Protein AF-A0A818ECL6-F1 (afdb_monomer)

Sequence (129 aa):
TYKEVELYPGSRLNVIIGPNGSGKSSIVCAICLGLAGHPRVIGRAGNIGDYVKTGHEKGMIEIELFNAEKGSNWIINRTLHMHSASKWTLNGKQTTEAAIKELMKKLHIQVDNLCQFLPQEKVAEFTNM

Foldseek 3Di:
DDPDDDDDDDPDDDDDDDDPPPCPLLVLVLVCVLLLHQVVLQVPDHDQLVNPPPPDQKDKRWDWADDPPPDGTWIWIWIGGNPDDIWIDIPNHGDDSVVSNVVCVVVVNDCSDCVRRPHPVCPVVVVVD

Solvent-accessible surface area (backbone atoms only — not comparable to full-atom values): 8111 Å² total; per-residue (Å²): 129,80,93,75,86,86,84,84,81,64,82,88,83,71,84,90,82,77,64,90,87,68,47,69,69,54,52,57,48,44,53,35,51,50,65,61,33,57,45,74,63,49,62,80,48,87,54,73,26,73,73,28,55,87,98,47,66,52,40,78,33,78,47,78,42,88,45,90,57,102,58,75,58,49,38,34,36,34,39,39,24,48,89,53,81,64,48,39,28,49,71,88,38,81,54,51,66,67,59,50,43,53,49,28,59,75,69,71,53,48,58,81,38,60,92,77,36,72,37,82,73,44,56,76,58,62,77,74,111

Mean predicted aligned error: 4.06 Å

Radius of gyration: 14.96 Å; Cα contacts (8 Å, |Δi|>4): 166; chains: 1; bounding box: 39×35×34 Å

pLDDT: mean 91.84, std 7.59, range [58.12, 98.62]

Secondary structure (DSSP, 8-state):
--S-------SS-------TTSSHHHHHHHHHHHTT--HHHHTS-SSGGGGSPTT-SEEEEEEEE--SSSS--EEEEEEEESSS--EEEETTEEE-HHHHHHHHHHTT--TT-TTT---GGGHHHHTT-

Nearest PDB structures (foldseek):
  1xex-assembly1_A-2  TM=8.698E-01  e=5.139E-06  Pyrococcus furiosus
  5xns-assembly1_A  TM=8.731E-01  e=1.798E-04  Pyrococcus furiosus DSM 3638
  1w1w-assembly5_A  TM=8.994E-01  e=4.714E-04  Saccharomyces cerevisiae
  6qpw-assembly1_A  TM=7.820E-01  e=1.045E-04  Thermochaetoides thermophila DSM 1495
  5h66-assembly1_A  TM=7.609E-01  e=2.741E-04  Bacillus subtilis subsp. subtilis str. 168

Structure (mmCIF, N/CA/C/O backbone):
data_AF-A0A818ECL6-F1
#
_entry.id   AF-A0A818ECL6-F1
#
loop_
_atom_site.group_PDB
_atom_site.id
_atom_site.type_symbol
_atom_site.label_atom_id
_atom_site.label_alt_id
_atom_site.label_comp_id
_atom_site.label_asym_id
_atom_site.label_entity_id
_atom_site.label_seq_id
_atom_site.pdbx_PDB_ins_code
_atom_site.Cartn_x
_atom_site.Cartn_y
_atom_site.Cartn_z
_atom_site.occupancy
_atom_site.B_iso_or_equiv
_atom_site.auth_seq_id
_atom_site.auth_comp_id
_atom_site.auth_asym_id
_atom_site.auth_atom_id
_atom_site.pdbx_PDB_model_num
ATOM 1 N N . THR A 1 1 ? 2.049 -1.624 -20.702 1.00 63.94 1 THR A N 1
ATOM 2 C CA . THR A 1 1 ? 1.660 -1.721 -19.274 1.00 63.94 1 THR A CA 1
ATOM 3 C C . THR A 1 1 ? 0.434 -0.875 -19.018 1.00 63.94 1 THR A C 1
ATOM 5 O O . THR A 1 1 ? 0.350 0.221 -19.578 1.00 63.94 1 THR A O 1
ATOM 8 N N . TYR A 1 2 ? 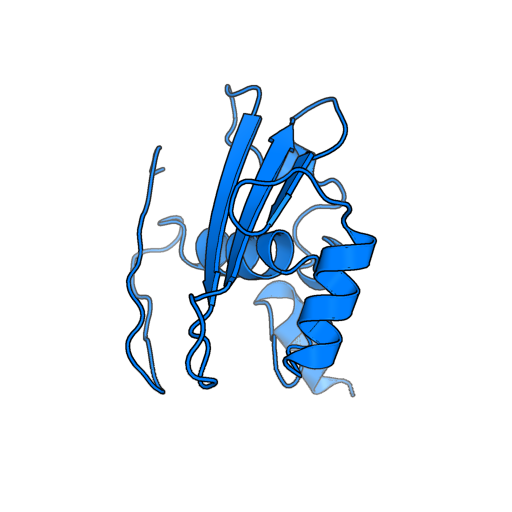-0.498 -1.369 -18.203 1.00 78.62 2 TYR A N 1
ATOM 9 C CA . TYR A 1 2 ? -1.779 -0.719 -17.909 1.00 78.62 2 TYR A CA 1
ATOM 10 C C . TYR A 1 2 ? -1.611 0.730 -17.423 1.00 78.62 2 TYR A C 1
ATOM 12 O O . TYR A 1 2 ? -0.584 1.089 -16.839 1.00 78.62 2 TYR A O 1
ATOM 20 N N . LYS A 1 3 ? -2.563 1.601 -17.773 1.00 86.38 3 LYS A N 1
ATOM 21 C CA . LYS A 1 3 ? -2.648 2.973 -17.235 1.00 86.38 3 LYS A CA 1
ATOM 22 C C . LYS A 1 3 ? -3.434 2.995 -15.925 1.00 86.38 3 LYS A C 1
ATOM 24 O O . LYS A 1 3 ? -3.086 3.757 -15.037 1.00 86.38 3 LYS A O 1
ATOM 29 N N . GLU A 1 4 ? -4.417 2.114 -15.828 1.00 90.88 4 GLU A N 1
ATOM 30 C CA . GLU A 1 4 ? -5.338 1.969 -14.715 1.00 90.88 4 GLU A CA 1
ATOM 31 C C . GLU A 1 4 ? -5.697 0.488 -14.589 1.00 90.88 4 GLU A C 1
ATOM 33 O O . GLU A 1 4 ? -5.756 -0.222 -15.599 1.00 90.88 4 GLU A O 1
ATOM 38 N N . VAL A 1 5 ? -5.842 0.024 -13.352 1.00 93.19 5 VAL A N 1
ATOM 39 C CA . VAL A 1 5 ? -6.244 -1.338 -13.001 1.00 93.19 5 VAL A CA 1
ATOM 40 C C . VAL A 1 5 ? -7.042 -1.246 -11.711 1.00 93.19 5 VAL A C 1
ATOM 42 O O . VAL A 1 5 ? -6.566 -0.654 -10.746 1.00 93.19 5 VAL A O 1
ATOM 45 N N . GLU A 1 6 ? -8.201 -1.887 -11.694 1.00 95.44 6 GLU A N 1
ATOM 46 C CA . GLU A 1 6 ? -9.040 -2.047 -10.513 1.00 95.44 6 GLU A CA 1
ATOM 47 C C . GLU A 1 6 ? -9.305 -3.538 -10.292 1.00 95.44 6 GLU A C 1
ATOM 49 O O . GLU A 1 6 ? -9.436 -4.309 -11.248 1.00 95.44 6 GLU A O 1
ATOM 54 N N . LEU A 1 7 ? -9.307 -3.964 -9.030 1.00 94.50 7 LEU A N 1
ATOM 55 C CA . LEU A 1 7 ? -9.452 -5.360 -8.634 1.00 94.50 7 LEU A CA 1
ATOM 56 C C . LEU A 1 7 ? -10.421 -5.436 -7.458 1.00 94.50 7 LEU A C 1
ATOM 58 O O . LEU A 1 7 ? -10.292 -4.664 -6.513 1.00 94.50 7 LEU A O 1
ATOM 62 N N . TYR A 1 8 ? -11.305 -6.433 -7.478 1.00 96.12 8 TYR A N 1
ATOM 63 C CA . TYR A 1 8 ? -12.237 -6.727 -6.389 1.00 96.12 8 TYR A CA 1
ATOM 64 C C . TYR A 1 8 ? -11.972 -8.140 -5.855 1.00 96.12 8 TYR A C 1
ATOM 66 O O . TYR A 1 8 ? -12.578 -9.104 -6.331 1.00 96.12 8 TYR A O 1
ATOM 74 N N . PRO A 1 9 ? -11.014 -8.305 -4.925 1.00 94.75 9 PRO A N 1
ATOM 75 C CA . PRO A 1 9 ? -10.719 -9.603 -4.339 1.00 94.75 9 PRO A CA 1
ATOM 76 C C . PRO A 1 9 ? -11.922 -10.153 -3.565 1.00 94.75 9 PRO A C 1
ATOM 78 O O . PRO A 1 9 ? -12.592 -9.434 -2.825 1.00 94.75 9 PRO A O 1
ATOM 81 N N . GLY A 1 10 ? -12.165 -11.454 -3.696 1.00 93.75 10 GLY A N 1
ATOM 82 C CA . GLY A 1 10 ? -13.107 -12.175 -2.848 1.00 93.75 10 GLY A CA 1
ATOM 83 C C . GLY A 1 10 ? -12.516 -12.490 -1.472 1.00 93.75 10 GLY A C 1
ATOM 84 O O . GLY A 1 10 ? -11.329 -12.291 -1.207 1.00 93.75 10 GLY A O 1
ATOM 85 N N . SER A 1 11 ? -13.340 -13.046 -0.584 1.00 90.75 11 SER A N 1
ATOM 86 C CA . SER A 1 11 ? -12.845 -13.555 0.700 1.00 90.75 11 SER A CA 1
ATOM 87 C C . SER A 1 11 ? -11.897 -14.749 0.509 1.00 90.75 11 SER A C 1
ATOM 89 O O . SER A 1 11 ? -12.1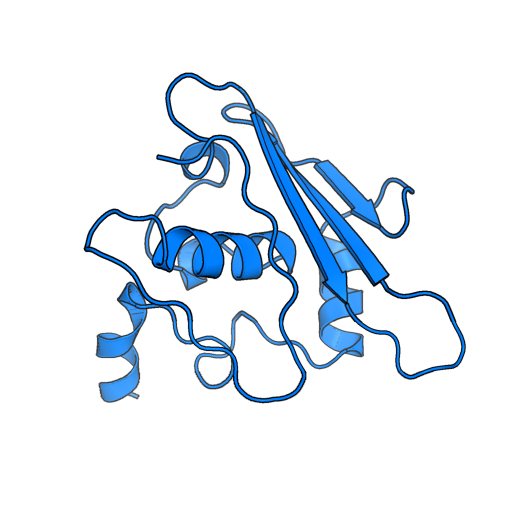12 -15.597 -0.359 1.00 90.75 11 SER A O 1
ATOM 91 N N . ARG A 1 12 ? -10.888 -14.857 1.385 1.00 92.31 12 ARG A N 1
ATOM 92 C CA . ARG A 1 12 ? -9.893 -15.945 1.424 1.00 92.31 12 ARG A CA 1
ATOM 93 C C . ARG A 1 12 ? -8.907 -15.905 0.248 1.00 92.31 12 ARG A C 1
ATOM 95 O O . ARG A 1 12 ? -8.035 -15.043 0.220 1.00 92.31 12 ARG A O 1
ATOM 102 N N . LEU A 1 13 ? -8.987 -16.867 -0.672 1.00 95.38 13 LEU A N 1
ATOM 103 C CA . LEU A 1 13 ? -7.966 -17.096 -1.688 1.00 95.38 13 LEU A CA 1
ATOM 104 C C . LEU A 1 13 ? -8.289 -16.332 -2.969 1.00 95.38 13 LEU A C 1
ATOM 106 O O . LEU A 1 13 ? -9.318 -16.560 -3.598 1.00 95.38 13 LEU A O 1
ATOM 110 N N . ASN A 1 14 ? -7.347 -15.494 -3.384 1.00 95.38 14 ASN A N 1
ATOM 111 C CA . ASN A 1 14 ? -7.363 -14.807 -4.665 1.00 95.38 14 ASN A CA 1
ATOM 112 C C . ASN A 1 14 ? -6.085 -15.166 -5.419 1.00 95.38 14 ASN A C 1
ATOM 114 O O . ASN A 1 14 ? -5.009 -15.215 -4.824 1.00 95.38 14 ASN A O 1
ATOM 118 N N . VAL A 1 15 ? -6.196 -15.413 -6.723 1.00 95.44 15 VAL A N 1
ATOM 119 C CA . VAL A 1 15 ? -5.059 -15.814 -7.559 1.00 95.44 15 VAL A CA 1
ATOM 120 C C . VAL A 1 15 ? -4.928 -14.840 -8.724 1.00 95.44 15 VAL A C 1
ATOM 122 O O . VAL A 1 15 ? -5.847 -14.694 -9.525 1.00 95.44 15 VAL A O 1
ATOM 125 N N . ILE A 1 16 ? -3.774 -14.176 -8.827 1.00 92.69 16 ILE A N 1
ATOM 126 C CA . ILE A 1 16 ? -3.455 -13.246 -9.916 1.00 92.69 16 ILE A CA 1
ATOM 127 C C . ILE A 1 16 ? -2.532 -13.956 -10.909 1.00 92.69 16 ILE A C 1
ATOM 129 O O . ILE A 1 16 ? -1.385 -14.269 -10.588 1.00 92.69 16 ILE A O 1
ATOM 133 N N . ILE A 1 17 ? -3.016 -14.177 -12.131 1.00 93.56 17 ILE A N 1
ATOM 134 C CA . ILE A 1 17 ? -2.289 -14.881 -13.197 1.00 93.56 17 ILE A CA 1
ATOM 135 C C . ILE A 1 17 ? -2.019 -13.976 -14.399 1.00 93.56 17 ILE A C 1
ATOM 137 O O . ILE A 1 17 ? -2.731 -13.010 -14.658 1.00 93.56 17 ILE A O 1
ATOM 141 N N . GLY A 1 18 ? -0.966 -14.290 -15.151 1.00 91.75 18 GLY A N 1
ATOM 142 C CA . GLY A 1 18 ? -0.647 -13.599 -16.396 1.00 91.75 18 GLY A CA 1
ATOM 143 C C . GLY A 1 18 ? 0.812 -13.766 -16.830 1.00 91.75 18 GLY A C 1
ATOM 144 O O . GLY A 1 18 ? 1.644 -14.200 -16.026 1.00 91.75 18 GLY A O 1
ATOM 145 N N . PRO A 1 19 ? 1.152 -13.390 -18.076 1.00 93.75 19 PRO A N 1
ATOM 146 C CA . PRO A 1 19 ? 2.507 -13.512 -18.621 1.00 93.75 19 PRO A CA 1
ATOM 147 C C . PRO A 1 19 ? 3.574 -12.739 -17.831 1.00 93.75 19 PRO A C 1
ATOM 149 O O . PRO A 1 19 ? 3.277 -11.850 -17.026 1.00 93.75 19 PRO A O 1
ATOM 152 N N . ASN A 1 20 ? 4.850 -13.050 -18.057 1.00 90.06 20 ASN A N 1
ATOM 153 C CA . ASN A 1 20 ? 5.947 -12.261 -17.490 1.00 90.06 20 ASN A CA 1
ATOM 154 C C . ASN A 1 20 ? 5.899 -10.818 -18.008 1.00 90.06 20 ASN A C 1
ATOM 156 O O . ASN A 1 20 ? 5.554 -10.568 -19.158 1.00 90.06 20 ASN A O 1
ATOM 160 N N . GLY A 1 21 ? 6.173 -9.855 -17.125 1.00 87.50 21 GLY A N 1
ATOM 161 C CA . GLY A 1 21 ? 6.052 -8.430 -17.448 1.00 87.50 21 GLY A CA 1
ATOM 162 C C . GLY A 1 21 ? 4.616 -7.884 -17.498 1.00 87.50 21 GLY A C 1
ATOM 163 O O . GLY A 1 21 ? 4.445 -6.685 -17.704 1.00 87.50 21 GLY A O 1
ATOM 164 N N . SER A 1 22 ? 3.580 -8.698 -17.246 1.00 89.88 22 SER A N 1
ATOM 165 C CA . SER A 1 22 ? 2.181 -8.230 -17.279 1.00 89.88 22 SER A CA 1
ATOM 166 C C . SER A 1 22 ? 1.786 -7.303 -16.120 1.00 89.88 22 SER A C 1
ATOM 168 O O . SER A 1 22 ? 0.740 -6.667 -16.186 1.00 89.88 22 SER A O 1
ATOM 170 N N . GLY A 1 23 ? 2.609 -7.202 -15.069 1.00 89.56 23 GLY A N 1
ATOM 171 C CA . GLY A 1 23 ? 2.359 -6.326 -13.917 1.00 89.56 23 GLY A CA 1
ATOM 172 C C . GLY A 1 23 ? 1.838 -7.018 -12.653 1.00 89.56 23 GLY A C 1
ATOM 173 O O . GLY A 1 23 ? 1.481 -6.323 -11.709 1.00 89.56 23 GLY A O 1
ATOM 174 N N . LYS A 1 24 ? 1.850 -8.358 -12.579 1.00 92.12 24 LYS A N 1
ATOM 175 C CA . LYS A 1 24 ? 1.458 -9.120 -11.369 1.00 92.12 24 LYS A CA 1
ATOM 176 C C . LYS A 1 24 ? 2.161 -8.616 -10.102 1.00 92.12 24 LYS A C 1
ATOM 178 O O . LYS A 1 24 ? 1.513 -8.215 -9.143 1.00 92.12 24 LYS A O 1
ATOM 183 N N . 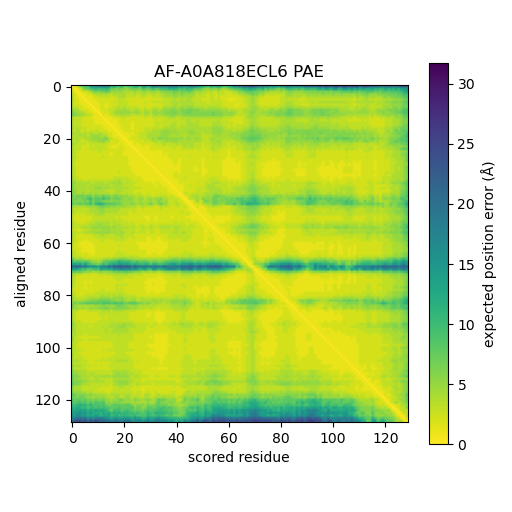SER A 1 25 ? 3.493 -8.545 -10.131 1.00 90.38 25 SER A N 1
ATOM 184 C CA . SER A 1 25 ? 4.288 -8.056 -8.997 1.00 90.38 25 SER A CA 1
ATOM 185 C C . SER A 1 25 ? 4.061 -6.564 -8.735 1.00 90.38 25 SER A C 1
ATOM 187 O O . SER A 1 25 ? 4.244 -6.116 -7.610 1.00 90.38 25 SER A O 1
ATOM 189 N N . SER A 1 26 ? 3.617 -5.786 -9.733 1.00 92.25 26 SER A N 1
ATOM 190 C CA . SER A 1 26 ? 3.249 -4.379 -9.529 1.00 92.25 26 SER A CA 1
ATOM 191 C C . SER A 1 26 ? 2.006 -4.233 -8.649 1.00 92.25 26 SER A C 1
ATOM 193 O O . SER A 1 26 ? 1.962 -3.303 -7.853 1.00 92.25 26 SER A O 1
ATOM 195 N N . ILE A 1 27 ? 1.045 -5.163 -8.726 1.00 93.50 27 ILE A N 1
ATOM 196 C CA . ILE A 1 27 ? -0.120 -5.195 -7.823 1.00 93.50 27 ILE A CA 1
ATOM 197 C C . ILE A 1 27 ? 0.340 -5.450 -6.384 1.00 93.50 27 ILE A C 1
ATOM 199 O O . ILE A 1 27 ? -0.038 -4.723 -5.473 1.00 93.50 27 ILE A O 1
ATOM 203 N N . VAL A 1 28 ? 1.232 -6.424 -6.186 1.00 92.25 28 VAL A N 1
ATOM 204 C CA . VAL A 1 28 ? 1.817 -6.737 -4.869 1.00 92.25 28 VAL A CA 1
ATOM 205 C C . VAL A 1 28 ? 2.582 -5.534 -4.295 1.00 92.25 28 VAL A C 1
ATOM 207 O O . VAL A 1 28 ? 2.425 -5.201 -3.121 1.00 92.25 28 VAL A O 1
ATOM 210 N N . CYS A 1 29 ? 3.356 -4.829 -5.129 1.00 93.69 29 CYS A N 1
ATOM 211 C CA . CYS A 1 29 ? 4.022 -3.583 -4.739 1.00 93.69 29 CYS A CA 1
ATOM 212 C C . CYS A 1 29 ? 3.008 -2.501 -4.339 1.00 93.69 29 CYS A C 1
ATOM 214 O O . CYS A 1 29 ? 3.205 -1.824 -3.333 1.00 93.69 29 CYS A O 1
ATOM 216 N N . ALA A 1 30 ? 1.927 -2.343 -5.110 1.00 95.50 30 ALA A N 1
ATOM 217 C CA . ALA A 1 30 ? 0.892 -1.352 -4.838 1.00 95.50 30 ALA A CA 1
ATOM 218 C C . ALA A 1 30 ? 0.191 -1.624 -3.501 1.00 95.50 30 ALA A C 1
ATOM 220 O O . ALA A 1 30 ? 0.017 -0.694 -2.723 1.00 95.50 30 ALA A O 1
ATOM 221 N N . ILE A 1 31 ? -0.115 -2.889 -3.187 1.00 96.25 31 ILE A N 1
ATOM 222 C CA . ILE A 1 31 ? -0.676 -3.288 -1.887 1.00 96.25 31 ILE A CA 1
ATOM 223 C C . ILE A 1 31 ? 0.269 -2.884 -0.751 1.00 96.25 31 ILE A C 1
ATOM 225 O O . ILE A 1 31 ? -0.141 -2.188 0.173 1.00 96.25 31 ILE A O 1
ATOM 229 N N . CYS A 1 32 ? 1.552 -3.248 -0.837 1.00 96.38 32 CYS A N 1
ATOM 230 C CA . CYS A 1 32 ? 2.534 -2.898 0.192 1.00 96.38 32 CYS A CA 1
ATOM 231 C C . CYS A 1 32 ? 2.639 -1.379 0.389 1.00 96.38 32 CYS A C 1
ATOM 233 O O . CYS A 1 32 ? 2.519 -0.886 1.509 1.00 96.38 32 CYS A O 1
ATOM 235 N N . LEU A 1 33 ? 2.805 -0.618 -0.698 1.00 97.00 33 LEU A N 1
ATOM 236 C CA . LEU A 1 33 ? 2.937 0.838 -0.632 1.00 97.00 33 LEU A CA 1
ATOM 237 C C . LEU A 1 33 ? 1.645 1.517 -0.161 1.00 97.00 33 LEU A C 1
ATOM 239 O O . LEU A 1 33 ? 1.719 2.470 0.614 1.00 97.00 33 LEU A O 1
ATOM 243 N N . GLY A 1 34 ? 0.478 1.062 -0.613 1.00 97.75 34 GLY A N 1
ATOM 244 C CA . GLY A 1 34 ? -0.818 1.611 -0.211 1.00 97.75 34 GLY A CA 1
ATOM 245 C C . GLY A 1 34 ? -1.127 1.371 1.267 1.00 97.75 34 GLY A C 1
ATOM 246 O O . GLY A 1 34 ? -1.731 2.222 1.906 1.00 97.75 34 GLY A O 1
ATOM 247 N N . LEU A 1 35 ? -0.618 0.283 1.846 1.00 97.75 35 LEU A N 1
ATOM 248 C CA . LEU A 1 35 ? -0.751 -0.051 3.270 1.00 97.75 35 LEU A CA 1
ATOM 249 C C . LEU A 1 35 ? 0.431 0.461 4.117 1.00 97.75 35 LEU A C 1
ATOM 251 O O . LEU A 1 35 ? 0.763 -0.099 5.156 1.00 97.75 35 LEU A O 1
ATOM 255 N N . ALA A 1 36 ? 1.082 1.538 3.665 1.00 96.81 36 ALA A N 1
ATOM 256 C CA . ALA A 1 36 ? 2.201 2.210 4.339 1.00 96.81 36 ALA A CA 1
ATOM 257 C C . ALA A 1 36 ? 3.452 1.340 4.589 1.00 96.81 36 ALA A C 1
ATOM 259 O O . ALA A 1 36 ? 4.282 1.661 5.446 1.00 96.81 36 ALA A O 1
ATOM 260 N N . GLY A 1 37 ? 3.634 0.282 3.797 1.00 95.25 37 GLY A N 1
ATOM 261 C CA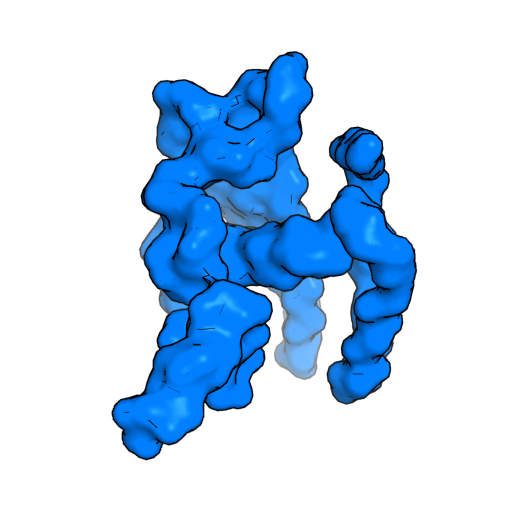 . GLY A 1 37 ? 4.858 -0.506 3.752 1.00 95.25 37 GLY A CA 1
ATOM 262 C C . GLY A 1 37 ? 6.032 0.274 3.162 1.00 95.25 37 GLY A C 1
ATOM 263 O O . GLY A 1 37 ? 5.881 1.128 2.280 1.00 95.25 37 GLY A O 1
ATOM 264 N N . HIS A 1 38 ? 7.229 -0.017 3.669 1.00 92.00 38 HIS A N 1
ATOM 265 C CA . HIS A 1 38 ? 8.456 0.637 3.226 1.00 92.00 38 HIS A CA 1
ATOM 266 C C . HIS A 1 38 ? 8.978 -0.007 1.924 1.00 92.00 38 HIS A C 1
ATOM 268 O O . HIS A 1 38 ? 9.015 -1.234 1.846 1.00 92.00 38 HIS A O 1
ATOM 274 N N . PRO A 1 39 ? 9.489 0.756 0.933 1.00 91.81 39 PRO A N 1
ATOM 275 C CA . PRO A 1 39 ? 10.031 0.195 -0.315 1.00 91.81 39 PRO A CA 1
ATOM 276 C C . PRO A 1 39 ? 11.095 -0.903 -0.129 1.00 91.81 39 PRO A C 1
ATOM 278 O O . PRO A 1 39 ? 11.173 -1.846 -0.913 1.00 91.81 39 PRO A O 1
ATOM 281 N N . ARG A 1 40 ? 11.875 -0.825 0.958 1.00 89.12 40 ARG A N 1
ATOM 282 C CA . ARG A 1 40 ? 12.854 -1.861 1.357 1.00 89.12 40 ARG A CA 1
ATOM 283 C C . ARG A 1 40 ? 12.239 -3.242 1.591 1.00 89.12 40 ARG A C 1
ATOM 285 O O . ARG A 1 40 ? 12.922 -4.229 1.351 1.00 89.12 40 ARG A O 1
ATOM 292 N N . VAL A 1 41 ? 10.988 -3.308 2.046 1.00 88.50 41 VAL A N 1
ATOM 293 C CA . VAL A 1 41 ? 10.273 -4.578 2.220 1.00 88.50 41 VAL A CA 1
ATOM 294 C C . VAL A 1 41 ? 10.086 -5.247 0.862 1.00 88.50 41 VAL A C 1
ATOM 296 O O . VAL A 1 41 ? 10.373 -6.425 0.714 1.00 88.50 41 VAL A O 1
ATOM 299 N N . ILE A 1 42 ? 9.679 -4.475 -0.149 1.00 91.06 42 ILE A N 1
ATOM 300 C CA . ILE A 1 42 ? 9.454 -4.957 -1.517 1.00 91.06 42 ILE A CA 1
ATOM 301 C C . ILE A 1 42 ? 10.765 -5.438 -2.157 1.00 91.06 42 ILE A C 1
ATOM 303 O O . ILE A 1 42 ? 10.756 -6.410 -2.904 1.00 91.06 42 ILE A O 1
ATOM 307 N N . GLY A 1 43 ? 11.879 -4.746 -1.888 1.00 85.38 43 GLY A N 1
ATOM 308 C CA . GLY A 1 43 ? 13.211 -5.107 -2.392 1.00 85.38 43 GLY A CA 1
ATOM 309 C C . GLY A 1 43 ? 13.485 -4.708 -3.847 1.00 85.38 43 GLY A C 1
ATOM 310 O O . GLY A 1 43 ? 14.535 -5.047 -4.377 1.00 85.38 43 GLY A O 1
ATOM 311 N N . ARG A 1 44 ? 12.567 -3.975 -4.494 1.00 83.38 44 ARG A N 1
ATOM 312 C CA . ARG A 1 44 ? 12.635 -3.675 -5.936 1.00 83.38 44 ARG A CA 1
ATOM 313 C C . ARG A 1 44 ? 13.198 -2.297 -6.282 1.00 83.38 44 ARG A C 1
ATOM 315 O O . ARG A 1 44 ? 13.927 -2.160 -7.257 1.00 83.38 44 ARG A O 1
ATOM 322 N N . ALA A 1 45 ? 12.826 -1.273 -5.521 1.00 87.44 45 ALA A N 1
ATOM 323 C CA . ALA A 1 45 ? 13.301 0.096 -5.708 1.00 87.44 45 ALA A CA 1
ATOM 324 C C . ALA A 1 45 ? 13.430 0.809 -4.360 1.00 87.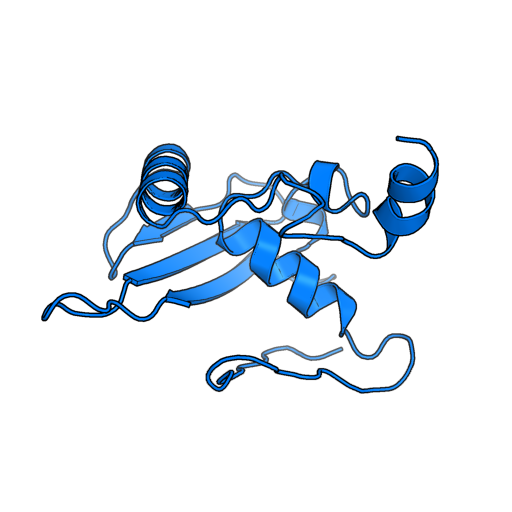44 45 ALA A C 1
ATOM 326 O O . ALA A 1 45 ? 12.697 0.498 -3.414 1.00 87.44 45 ALA A O 1
ATOM 327 N N . GLY A 1 46 ? 14.377 1.746 -4.278 1.00 85.31 46 GLY A N 1
ATOM 328 C CA . GLY A 1 46 ? 14.714 2.453 -3.042 1.00 85.31 46 GLY A CA 1
ATOM 329 C C . GLY A 1 46 ? 13.785 3.625 -2.740 1.00 85.31 46 GLY A C 1
ATOM 330 O O . GLY A 1 46 ? 13.467 3.854 -1.572 1.00 85.31 46 GLY A O 1
ATOM 331 N N . ASN A 1 47 ? 13.314 4.330 -3.773 1.00 90.81 47 ASN A N 1
ATOM 332 C CA . ASN A 1 47 ? 12.489 5.521 -3.617 1.00 90.81 47 ASN A CA 1
ATOM 333 C C . ASN A 1 47 ? 11.046 5.263 -4.049 1.00 90.81 47 ASN A C 1
ATOM 335 O O . ASN A 1 47 ? 10.760 4.461 -4.933 1.00 90.81 47 ASN A O 1
ATOM 339 N N . ILE A 1 48 ? 10.112 5.995 -3.442 1.00 92.88 48 ILE A N 1
ATOM 340 C CA . ILE A 1 48 ? 8.684 5.904 -3.775 1.00 92.88 48 ILE A CA 1
ATOM 341 C C . ILE A 1 48 ? 8.409 6.382 -5.210 1.00 92.88 48 ILE A C 1
ATOM 343 O O . ILE A 1 48 ? 7.574 5.797 -5.899 1.00 92.88 48 ILE A O 1
ATOM 347 N N . GLY A 1 49 ? 9.120 7.419 -5.668 1.00 93.81 49 GLY A N 1
ATOM 348 C CA . GLY A 1 49 ? 8.973 7.970 -7.018 1.00 93.81 49 GLY A CA 1
ATOM 349 C C . GLY A 1 49 ? 9.271 6.957 -8.127 1.00 93.81 49 GLY A C 1
ATOM 350 O O . GLY A 1 49 ? 8.649 7.021 -9.183 1.00 93.81 49 GLY A O 1
ATOM 351 N N . ASP A 1 50 ? 10.122 5.962 -7.857 1.00 93.31 50 ASP A N 1
ATOM 352 C CA . ASP A 1 50 ? 10.499 4.909 -8.812 1.00 93.31 50 ASP A CA 1
ATOM 353 C C . ASP A 1 50 ? 9.333 3.954 -9.141 1.00 93.31 50 ASP A C 1
ATOM 355 O O . ASP A 1 50 ? 9.380 3.217 -10.125 1.00 93.31 50 ASP A O 1
ATOM 359 N N . TYR A 1 51 ? 8.269 3.964 -8.329 1.00 94.12 51 TYR A N 1
ATOM 360 C CA . TYR A 1 51 ? 7.045 3.196 -8.574 1.00 94.12 51 TYR A CA 1
ATOM 361 C C . TYR A 1 51 ? 6.023 3.962 -9.427 1.00 94.12 51 TYR A C 1
ATOM 363 O O . TYR A 1 51 ? 4.998 3.394 -9.815 1.00 94.12 51 TYR A O 1
ATOM 371 N N . VAL A 1 52 ? 6.282 5.235 -9.747 1.00 94.88 52 VAL A N 1
ATOM 372 C CA . VAL A 1 52 ? 5.480 5.988 -10.715 1.00 94.88 52 VAL A CA 1
ATOM 373 C C . VAL A 1 52 ? 5.809 5.489 -12.120 1.00 94.88 52 VAL A C 1
ATOM 375 O O . VAL A 1 52 ? 6.965 5.303 -12.494 1.00 94.88 52 VAL A O 1
ATOM 378 N N . LYS A 1 53 ? 4.769 5.259 -12.925 1.00 92.94 53 LYS A N 1
ATOM 379 C CA . LYS A 1 53 ? 4.922 4.809 -14.309 1.00 92.94 53 LYS A CA 1
ATOM 380 C C . LYS A 1 53 ? 5.796 5.789 -15.097 1.00 92.94 53 LYS A C 1
ATOM 382 O O . LYS A 1 53 ? 5.520 6.984 -15.114 1.00 92.94 53 LYS A O 1
ATOM 387 N N . THR A 1 54 ? 6.791 5.274 -15.820 1.00 91.62 54 THR A N 1
ATOM 388 C CA . THR A 1 54 ? 7.682 6.083 -16.666 1.00 91.62 54 THR A CA 1
ATOM 389 C C . THR A 1 54 ? 6.897 7.021 -17.589 1.00 91.62 54 THR A C 1
ATOM 391 O O . THR A 1 54 ? 5.875 6.636 -18.169 1.00 91.62 54 THR A O 1
ATOM 394 N N . GLY A 1 55 ? 7.368 8.264 -17.705 1.00 93.25 55 GLY A N 1
ATOM 395 C CA . GLY A 1 55 ? 6.711 9.315 -18.485 1.00 93.25 55 GLY A CA 1
ATOM 396 C C . GLY A 1 55 ? 5.488 9.945 -17.810 1.00 93.25 55 GLY A C 1
ATOM 397 O O . GLY A 1 55 ? 4.754 10.665 -18.476 1.00 93.25 55 GLY A O 1
ATOM 398 N N . HIS A 1 56 ? 5.239 9.664 -16.525 1.00 94.38 56 HIS A N 1
ATOM 399 C CA . HIS A 1 56 ? 4.169 10.282 -15.737 1.00 94.38 56 HIS A CA 1
ATOM 400 C C . HIS A 1 56 ? 4.752 10.923 -14.473 1.00 94.38 56 HIS A C 1
ATOM 402 O O . HIS A 1 56 ? 5.690 10.402 -13.880 1.00 94.38 56 HIS A O 1
ATOM 408 N N . GLU A 1 57 ? 4.168 12.037 -14.033 1.00 95.38 57 GLU A N 1
ATOM 409 C CA . GLU A 1 57 ? 4.640 12.771 -12.847 1.00 95.38 57 GLU A CA 1
ATOM 410 C C . GLU A 1 57 ? 4.106 12.202 -11.525 1.00 95.38 57 GLU A C 1
ATOM 412 O O . GLU A 1 57 ? 4.670 12.446 -10.453 1.00 95.38 57 GLU A O 1
ATOM 417 N N . LYS A 1 58 ? 2.987 11.471 -11.584 1.00 96.50 58 LYS A N 1
ATOM 418 C CA . LYS A 1 58 ? 2.302 10.910 -10.417 1.00 96.50 58 LYS A CA 1
ATOM 419 C C . LYS A 1 58 ? 1.553 9.620 -10.739 1.00 96.50 58 LYS A C 1
ATOM 421 O O . LYS A 1 58 ? 1.203 9.363 -11.889 1.00 96.50 58 LYS A O 1
ATOM 426 N N . GLY A 1 59 ? 1.267 8.849 -9.697 1.00 96.69 59 GLY A N 1
ATOM 427 C CA . GLY A 1 59 ? 0.389 7.680 -9.718 1.00 96.69 59 GLY A CA 1
ATOM 428 C C . GLY A 1 59 ? -0.446 7.616 -8.442 1.00 96.69 59 GLY A C 1
ATOM 429 O O . GLY A 1 59 ? -0.108 8.262 -7.451 1.00 96.69 59 GLY A O 1
ATOM 430 N N . MET A 1 60 ? -1.538 6.860 -8.457 1.00 97.44 60 MET A N 1
ATOM 431 C CA . MET A 1 60 ? -2.430 6.720 -7.307 1.00 97.44 60 MET A CA 1
ATOM 432 C C . MET A 1 60 ? -2.629 5.248 -6.973 1.00 97.44 60 MET A C 1
ATOM 434 O O . MET A 1 60 ? -2.710 4.411 -7.870 1.00 97.44 60 MET A O 1
ATOM 438 N N . ILE A 1 61 ? -2.686 4.959 -5.678 1.00 98.31 61 ILE A N 1
ATOM 439 C CA . ILE A 1 61 ? -3.072 3.667 -5.129 1.00 98.31 61 ILE A CA 1
ATOM 440 C C . ILE A 1 61 ? -4.257 3.924 -4.207 1.00 98.31 61 ILE A C 1
ATOM 442 O O . ILE A 1 61 ? -4.125 4.701 -3.260 1.00 98.31 61 ILE A O 1
ATOM 446 N N . GLU A 1 62 ? -5.371 3.256 -4.473 1.00 98.56 62 GLU A N 1
ATOM 447 C CA . GLU A 1 62 ? -6.525 3.205 -3.583 1.00 98.56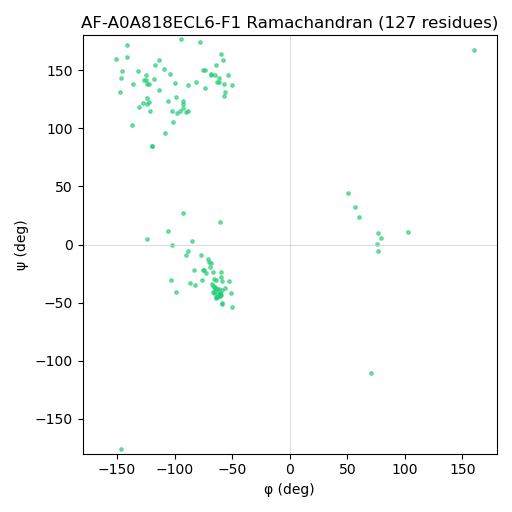 62 GLU A CA 1
ATOM 448 C C . GLU A 1 62 ? -6.688 1.770 -3.080 1.00 98.56 62 GLU A C 1
ATOM 450 O O . GLU A 1 62 ? -6.583 0.819 -3.857 1.00 98.56 62 GLU A O 1
ATOM 455 N N . ILE A 1 63 ? -6.882 1.607 -1.774 1.00 98.44 63 ILE A N 1
ATOM 456 C CA . ILE A 1 63 ? -7.180 0.318 -1.155 1.00 98.44 63 ILE A CA 1
ATOM 457 C C . ILE A 1 63 ? -8.379 0.502 -0.241 1.00 98.44 63 ILE A C 1
ATOM 459 O O . ILE A 1 63 ? -8.319 1.238 0.746 1.00 98.44 63 ILE A O 1
ATOM 463 N N . GLU A 1 64 ? -9.449 -0.209 -0.564 1.00 97.81 64 GLU A N 1
ATOM 464 C CA . GLU A 1 64 ? -10.614 -0.346 0.290 1.00 97.81 64 GLU A CA 1
ATOM 465 C C . GLU A 1 64 ? -10.466 -1.595 1.166 1.00 97.81 64 GLU A C 1
ATOM 467 O O . GLU A 1 64 ? -10.324 -2.716 0.674 1.00 97.81 64 GLU A O 1
ATOM 472 N N . LEU A 1 65 ? -10.490 -1.405 2.484 1.00 96.31 65 LEU A N 1
ATOM 473 C CA . LEU A 1 65 ? -10.471 -2.488 3.459 1.00 96.31 65 LEU A CA 1
ATOM 474 C C . LEU A 1 65 ? -11.857 -2.648 4.069 1.00 96.31 65 LEU A C 1
ATOM 476 O O . LEU A 1 65 ? -12.403 -1.710 4.659 1.00 96.31 65 LEU A O 1
ATOM 480 N N . PHE A 1 66 ? -12.390 -3.864 3.960 1.00 94.25 66 PHE A N 1
ATOM 481 C CA . PHE A 1 66 ? -13.664 -4.223 4.561 1.00 94.25 66 PHE A CA 1
ATOM 482 C C . PHE A 1 66 ? -13.646 -3.979 6.073 1.00 94.25 66 PHE A C 1
ATOM 484 O O . PHE A 1 66 ? -12.756 -4.455 6.782 1.00 94.25 66 PHE A O 1
ATOM 491 N N . ASN A 1 67 ? -14.645 -3.251 6.567 1.00 92.62 67 ASN A N 1
ATOM 492 C CA . ASN A 1 67 ? -14.842 -3.032 7.989 1.00 92.62 67 ASN A CA 1
ATOM 493 C C . ASN A 1 67 ? -15.896 -4.010 8.520 1.00 92.62 67 ASN A C 1
ATOM 495 O O . ASN A 1 67 ? -17.066 -3.936 8.155 1.00 92.62 67 ASN A O 1
ATOM 499 N N . ALA A 1 68 ? -15.470 -4.943 9.373 1.00 82.94 68 ALA A N 1
ATOM 500 C CA . ALA A 1 68 ? -16.363 -5.938 9.964 1.00 82.94 68 ALA A CA 1
ATOM 501 C C . ALA A 1 68 ? -17.266 -5.357 11.067 1.00 82.94 68 ALA A C 1
ATOM 503 O O . ALA A 1 68 ? -18.314 -5.924 11.380 1.00 82.94 68 ALA A O 1
ATOM 504 N N . GLU A 1 69 ? -16.873 -4.232 11.666 1.00 81.12 69 GLU A N 1
ATOM 505 C CA . GLU A 1 69 ? -17.745 -3.463 12.551 1.00 81.12 69 GLU A CA 1
ATOM 506 C C . GLU A 1 69 ? -18.770 -2.714 11.683 1.00 81.12 69 GLU A C 1
ATOM 508 O O . GLU A 1 69 ? -18.460 -2.369 10.549 1.00 81.12 69 GLU A O 1
ATOM 513 N N . LYS A 1 70 ? -19.990 -2.444 12.181 1.00 68.88 70 LYS A N 1
ATOM 514 C CA . LYS A 1 70 ? -21.131 -1.858 11.424 1.00 68.88 70 LYS A CA 1
ATOM 515 C C . LYS A 1 70 ? -20.902 -0.443 10.823 1.00 68.88 70 LYS A C 1
ATOM 517 O O . LYS A 1 70 ? -21.867 0.274 10.565 1.00 68.88 70 LYS A O 1
ATOM 522 N N . GLY A 1 71 ? -19.661 0.001 10.654 1.00 81.94 71 GLY A N 1
ATOM 523 C CA . GLY A 1 71 ? -19.281 1.239 9.988 1.00 81.94 71 GLY A CA 1
ATOM 524 C C . GLY A 1 71 ? -18.939 1.047 8.511 1.00 81.94 71 GLY A C 1
ATOM 525 O O . GLY A 1 71 ? -18.920 -0.058 7.979 1.00 81.94 71 GLY A O 1
ATOM 526 N N . SER A 1 72 ? -18.646 2.162 7.848 1.00 92.62 72 SER A N 1
ATOM 527 C CA . SER A 1 72 ? -18.108 2.163 6.487 1.00 92.62 72 SER A CA 1
ATOM 528 C C . SER A 1 72 ? -16.726 1.505 6.428 1.00 92.62 72 SER A C 1
ATOM 530 O O . SER A 1 72 ? -15.974 1.524 7.410 1.00 92.62 72 SER A O 1
ATOM 532 N N . ASN A 1 73 ? -16.389 0.975 5.252 1.00 96.25 73 ASN A N 1
ATOM 533 C CA . ASN A 1 73 ? -15.054 0.484 4.924 1.00 96.25 73 ASN A CA 1
ATOM 534 C C . ASN A 1 73 ? -13.991 1.582 5.079 1.00 96.25 73 ASN A C 1
ATOM 536 O O . ASN A 1 73 ? -14.289 2.781 5.054 1.00 96.25 73 ASN A O 1
ATOM 540 N N . TRP A 1 74 ? -12.738 1.163 5.237 1.00 97.00 74 TRP A N 1
ATOM 541 C CA . TRP A 1 74 ? -11.598 2.074 5.260 1.00 97.00 74 TRP A CA 1
ATOM 542 C C . TRP A 1 74 ? -11.070 2.253 3.841 1.00 97.00 74 TRP A C 1
ATOM 544 O O . TRP A 1 74 ? -10.540 1.311 3.263 1.00 97.00 74 TRP A O 1
ATOM 554 N N . ILE A 1 75 ? -11.189 3.457 3.292 1.00 98.19 75 ILE A N 1
ATOM 555 C CA . ILE A 1 75 ? -10.688 3.806 1.961 1.00 98.19 75 ILE A CA 1
ATOM 556 C C . ILE A 1 75 ? -9.376 4.563 2.139 1.00 98.19 75 ILE A C 1
ATOM 558 O O . ILE A 1 75 ? -9.366 5.728 2.551 1.00 98.19 75 ILE A O 1
ATOM 562 N N . ILE A 1 76 ? -8.268 3.885 1.857 1.00 98.62 76 ILE A N 1
ATOM 563 C CA . ILE A 1 76 ? -6.915 4.426 1.956 1.00 98.62 76 ILE A CA 1
ATOM 564 C C . ILE A 1 76 ? -6.464 4.843 0.568 1.00 98.62 76 ILE A C 1
ATOM 566 O O . ILE A 1 76 ? -6.465 4.043 -0.360 1.00 98.62 76 ILE A O 1
ATOM 570 N N . ASN A 1 77 ? -6.017 6.085 0.446 1.00 98.56 77 ASN A N 1
ATOM 571 C CA . ASN A 1 77 ? -5.539 6.644 -0.805 1.00 98.56 77 ASN A CA 1
ATOM 572 C C . ASN A 1 77 ? -4.121 7.170 -0.628 1.00 98.56 77 ASN A C 1
ATOM 574 O O . ASN A 1 77 ? -3.855 8.011 0.236 1.00 98.56 77 ASN A O 1
ATOM 578 N N . ARG A 1 78 ? -3.211 6.704 -1.483 1.00 98.38 78 ARG A N 1
ATOM 579 C CA . ARG A 1 78 ? -1.831 7.177 -1.559 1.00 98.38 78 ARG A CA 1
ATOM 580 C C . ARG A 1 78 ? -1.550 7.706 -2.957 1.00 98.38 78 ARG A C 1
ATOM 582 O O . ARG A 1 78 ? -1.510 6.951 -3.924 1.00 98.38 78 ARG A O 1
ATOM 589 N N . THR A 1 79 ? -1.298 9.006 -3.070 1.00 98.19 79 THR A N 1
ATOM 590 C CA . THR A 1 79 ? -0.797 9.608 -4.313 1.00 98.19 79 THR A CA 1
ATOM 591 C C . THR A 1 79 ? 0.723 9.648 -4.272 1.00 98.19 79 THR A C 1
ATOM 593 O O . THR A 1 79 ? 1.307 10.310 -3.414 1.00 98.19 79 THR A O 1
ATOM 596 N N . LEU A 1 80 ? 1.367 8.941 -5.194 1.00 97.12 80 LEU A N 1
ATOM 597 C CA . LEU A 1 80 ? 2.812 8.940 -5.385 1.00 97.12 80 LEU A CA 1
ATOM 598 C C . LEU A 1 80 ? 3.188 10.057 -6.353 1.00 97.12 80 LEU A C 1
ATOM 600 O O . LEU A 1 80 ? 2.544 10.214 -7.388 1.00 97.12 80 LEU A O 1
ATOM 604 N N . HIS A 1 81 ? 4.249 10.788 -6.045 1.00 96.44 81 HIS A N 1
ATOM 605 C CA . HIS A 1 81 ? 4.826 11.786 -6.935 1.00 96.44 81 HIS A CA 1
ATOM 606 C C . HIS A 1 81 ? 6.261 11.383 -7.276 1.00 96.44 81 HIS A C 1
ATOM 608 O O . HIS A 1 81 ? 6.978 10.867 -6.421 1.00 96.44 81 HIS A O 1
ATOM 614 N N . MET A 1 82 ? 6.682 11.623 -8.518 1.00 94.44 82 MET A N 1
ATOM 615 C CA . MET A 1 82 ? 8.017 11.238 -8.989 1.00 94.44 82 MET A CA 1
ATOM 616 C C . MET A 1 82 ? 9.134 12.021 -8.278 1.00 94.44 82 MET A C 1
ATOM 618 O O . MET A 1 82 ? 10.188 11.466 -7.982 1.00 94.44 82 MET A O 1
ATOM 622 N N . HIS A 1 83 ? 8.888 13.299 -7.969 1.00 92.19 83 HIS A N 1
ATOM 623 C CA . HIS A 1 83 ? 9.898 14.231 -7.447 1.00 92.19 83 HIS A CA 1
ATOM 624 C C . HIS A 1 83 ? 9.528 14.878 -6.106 1.00 92.19 83 HIS A C 1
ATOM 626 O O . HIS A 1 83 ? 10.236 15.762 -5.631 1.00 92.19 83 HIS A O 1
ATOM 632 N N . SER A 1 84 ? 8.409 14.490 -5.495 1.00 91.88 84 SER A N 1
ATOM 633 C CA . SER A 1 84 ? 7.943 15.087 -4.242 1.00 91.88 84 SER A CA 1
ATOM 634 C C . SER A 1 84 ? 7.335 14.046 -3.308 1.00 91.88 84 SER A C 1
ATOM 636 O O . SER A 1 84 ? 7.171 12.877 -3.660 1.00 91.88 84 SER A O 1
ATOM 638 N N . ALA A 1 85 ? 7.046 14.462 -2.075 1.00 92.69 85 ALA A N 1
ATOM 639 C CA . ALA A 1 85 ? 6.475 13.582 -1.067 1.00 92.69 85 ALA A CA 1
ATOM 640 C C . ALA A 1 85 ? 5.101 13.039 -1.496 1.00 92.69 85 ALA A C 1
ATOM 642 O O . ALA A 1 85 ? 4.284 13.750 -2.088 1.00 92.69 85 ALA A O 1
ATOM 643 N N . SER A 1 86 ? 4.828 11.779 -1.151 1.00 94.88 86 SER A N 1
ATOM 644 C CA . SER A 1 86 ? 3.513 11.181 -1.376 1.00 94.88 86 SER A CA 1
ATOM 645 C C . SER A 1 86 ? 2.450 11.814 -0.479 1.00 94.88 86 SER A C 1
ATOM 647 O O . SER A 1 86 ? 2.727 12.140 0.676 1.00 94.88 86 SER A O 1
ATOM 649 N N . LYS A 1 87 ? 1.221 11.920 -0.983 1.00 98.00 87 LYS A N 1
ATOM 650 C CA . LYS A 1 87 ? 0.065 12.431 -0.234 1.00 98.00 87 LYS A CA 1
ATOM 651 C C . LYS A 1 87 ? -0.847 11.293 0.194 1.00 98.00 87 LYS A C 1
ATOM 653 O O . LYS A 1 87 ? -1.000 10.323 -0.548 1.00 98.00 87 LYS A O 1
ATOM 658 N N . TRP A 1 88 ? -1.471 11.452 1.355 1.00 98.56 88 TRP A N 1
ATOM 659 C CA . TRP A 1 88 ? -2.334 10.447 1.961 1.00 98.56 88 TRP A CA 1
ATOM 660 C C . TRP A 1 88 ? -3.724 11.004 2.239 1.00 98.56 88 TRP A C 1
ATOM 662 O O . TRP A 1 88 ? -3.864 12.114 2.763 1.00 98.56 88 TRP A O 1
ATOM 672 N N . THR A 1 89 ? -4.748 10.208 1.951 1.00 98.62 89 THR A N 1
ATOM 673 C CA . THR A 1 89 ? -6.099 10.434 2.461 1.00 98.62 89 THR A CA 1
ATOM 674 C C . THR A 1 89 ? -6.680 9.140 3.032 1.00 98.62 89 THR A C 1
ATOM 676 O O . THR A 1 89 ? -6.332 8.039 2.605 1.00 98.62 89 THR A O 1
ATOM 679 N N . LEU A 1 90 ? -7.536 9.282 4.042 1.00 98.31 90 LEU A N 1
ATOM 680 C CA . LEU A 1 90 ? -8.308 8.203 4.651 1.00 98.31 90 LEU A CA 1
ATOM 681 C C . LEU A 1 90 ? -9.776 8.628 4.656 1.00 98.31 90 LEU A C 1
ATOM 683 O O . LEU A 1 90 ? -10.108 9.684 5.200 1.00 98.31 90 LEU A O 1
ATOM 687 N N . ASN A 1 91 ? -10.643 7.835 4.027 1.00 96.94 91 ASN A N 1
ATOM 688 C CA . ASN A 1 91 ? -12.071 8.135 3.860 1.00 96.94 91 ASN A CA 1
ATOM 689 C C . ASN A 1 91 ? -12.304 9.554 3.300 1.00 96.94 91 ASN A C 1
ATOM 691 O O . ASN A 1 91 ? -13.111 10.328 3.817 1.00 96.94 91 ASN A O 1
ATOM 695 N N . GLY A 1 92 ? -11.516 9.928 2.285 1.00 96.50 92 GLY A N 1
ATOM 696 C CA . GLY A 1 92 ? -11.583 11.231 1.611 1.00 96.50 92 GLY A CA 1
ATOM 697 C C . GLY A 1 92 ? -10.954 12.410 2.366 1.00 96.50 92 GLY A C 1
ATOM 698 O O . GLY A 1 92 ? -10.846 13.497 1.802 1.00 96.50 92 GLY A O 1
ATOM 699 N N . LYS A 1 93 ? -10.494 12.231 3.611 1.00 97.88 93 LYS A N 1
ATOM 700 C CA . LYS A 1 93 ? -9.866 13.298 4.411 1.00 97.88 93 LYS A CA 1
ATOM 701 C C . LYS A 1 93 ? -8.345 13.197 4.371 1.00 97.88 93 LYS A C 1
ATOM 703 O O . LYS A 1 93 ? -7.805 12.098 4.462 1.00 97.88 93 LYS A O 1
ATOM 708 N N . GLN A 1 94 ? -7.647 14.332 4.262 1.00 98.31 94 GLN A N 1
ATOM 709 C CA . GLN A 1 94 ? -6.181 14.355 4.350 1.00 98.31 94 GLN A CA 1
ATOM 710 C C . GLN A 1 94 ? -5.698 13.760 5.671 1.00 98.31 94 GLN A C 1
ATOM 712 O O . GLN A 1 94 ? -6.271 14.015 6.729 1.00 98.31 94 GLN A O 1
ATOM 717 N N . THR A 1 95 ? -4.637 12.964 5.588 1.00 98.44 95 THR A N 1
ATOM 718 C CA . THR A 1 95 ? -4.043 12.284 6.738 1.00 98.44 95 THR A CA 1
ATOM 719 C C . THR A 1 95 ? -2.528 12.151 6.567 1.00 98.44 95 THR A C 1
ATOM 721 O O . THR A 1 95 ? -1.950 12.658 5.604 1.00 98.44 95 THR A O 1
ATOM 724 N N . THR A 1 96 ? -1.867 11.483 7.509 1.00 98.19 96 THR A N 1
ATOM 725 C CA . THR A 1 96 ? -0.423 11.228 7.495 1.00 98.19 96 THR A CA 1
ATOM 726 C C . THR A 1 96 ? -0.125 9.740 7.338 1.00 98.19 96 THR A C 1
ATOM 728 O O . THR A 1 96 ? -0.944 8.887 7.677 1.00 98.19 96 THR A O 1
ATOM 731 N N . GLU A 1 97 ? 1.087 9.412 6.884 1.00 97.50 97 GLU A N 1
ATOM 732 C CA . GLU A 1 97 ? 1.562 8.022 6.847 1.00 97.50 97 GLU A CA 1
ATOM 733 C C . GLU A 1 97 ? 1.506 7.362 8.235 1.00 97.50 97 GLU A C 1
ATOM 735 O O . GLU A 1 97 ? 1.143 6.194 8.351 1.00 97.50 97 GLU A O 1
ATOM 740 N N . ALA A 1 98 ? 1.817 8.115 9.296 1.00 98.00 98 ALA A N 1
ATOM 741 C CA . ALA A 1 98 ? 1.769 7.621 10.670 1.00 98.00 98 ALA A CA 1
ATOM 742 C C . ALA A 1 98 ? 0.356 7.163 11.068 1.00 98.00 98 ALA A C 1
ATOM 744 O O . ALA A 1 98 ? 0.202 6.090 11.641 1.00 98.00 98 ALA A O 1
ATOM 745 N N . ALA A 1 99 ? -0.681 7.920 10.700 1.00 98.06 99 ALA A N 1
ATOM 746 C CA . ALA A 1 99 ? -2.064 7.529 10.964 1.00 98.06 99 ALA A CA 1
ATOM 747 C C . ALA A 1 99 ? -2.473 6.258 10.198 1.00 98.06 99 ALA A C 1
ATOM 749 O O . ALA A 1 99 ? -3.191 5.421 10.742 1.00 98.06 99 ALA A O 1
ATOM 750 N N . ILE A 1 100 ? -1.989 6.077 8.961 1.00 98.31 100 ILE A N 1
ATOM 751 C CA . ILE A 1 100 ? -2.212 4.834 8.206 1.00 98.31 100 ILE A CA 1
ATOM 752 C C . ILE A 1 100 ? -1.506 3.655 8.885 1.00 98.31 100 ILE A C 1
ATOM 754 O O . ILE A 1 100 ? -2.113 2.599 9.029 1.00 98.31 100 ILE A O 1
ATOM 758 N N . LYS A 1 101 ? -0.270 3.829 9.372 1.00 97.81 101 LYS A N 1
ATOM 759 C CA . LYS A 1 101 ? 0.449 2.785 10.125 1.00 97.81 101 LYS A CA 1
ATOM 760 C C . LYS A 1 101 ? -0.278 2.380 11.406 1.00 97.81 101 LYS A C 1
ATOM 762 O O . LYS A 1 101 ? -0.394 1.188 11.679 1.00 97.81 101 LYS A O 1
ATOM 767 N N . GLU A 1 102 ? -0.820 3.340 12.154 1.00 97.88 102 GLU A N 1
ATOM 768 C CA . GLU A 1 102 ? -1.642 3.038 13.333 1.00 97.88 102 GLU A CA 1
ATOM 769 C C . GLU A 1 102 ? -2.923 2.277 12.961 1.00 97.88 102 GLU A C 1
ATOM 771 O O . GLU A 1 102 ? -3.298 1.330 13.653 1.00 97.88 102 GLU A O 1
ATOM 776 N N . LEU A 1 103 ? -3.562 2.614 11.834 1.00 96.88 103 LEU A N 1
ATOM 777 C CA . LEU A 1 103 ? -4.694 1.839 11.323 1.00 96.88 103 LEU A CA 1
ATOM 778 C C . LEU A 1 103 ? -4.280 0.405 10.959 1.00 96.88 103 LEU A C 1
ATOM 780 O O . LEU A 1 103 ? -4.968 -0.532 11.351 1.00 96.88 103 LEU A O 1
ATOM 784 N N . MET A 1 104 ? -3.154 0.209 10.265 1.00 97.62 104 MET A N 1
ATOM 785 C CA . MET A 1 104 ? -2.657 -1.133 9.924 1.00 97.62 104 MET A CA 1
ATOM 786 C C . MET A 1 104 ? -2.396 -1.968 11.175 1.00 97.62 104 MET A C 1
ATOM 788 O O . MET A 1 104 ? -2.825 -3.118 11.255 1.00 97.62 104 MET A O 1
ATOM 792 N N . LYS A 1 105 ? -1.784 -1.357 12.195 1.00 96.50 105 LYS A N 1
ATOM 793 C CA . LYS A 1 105 ? -1.567 -1.980 13.502 1.00 96.50 105 LYS A CA 1
ATOM 794 C C . LYS 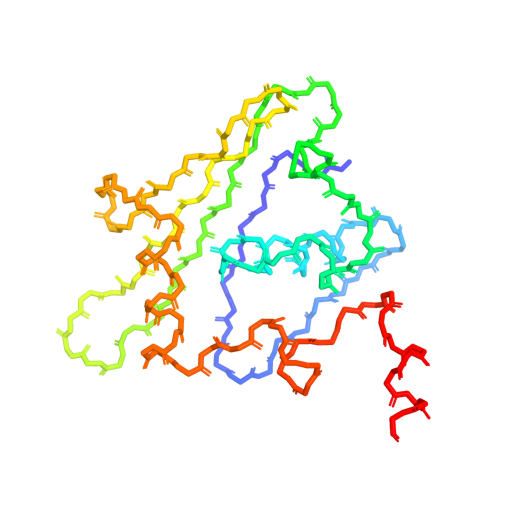A 1 105 ? -2.886 -2.370 14.174 1.00 96.50 105 LYS A C 1
ATOM 796 O O . LYS A 1 105 ? -2.992 -3.490 14.666 1.00 96.50 105 LYS A O 1
ATOM 801 N N . LYS A 1 106 ? -3.895 -1.488 14.155 1.00 95.50 106 LYS A N 1
ATOM 802 C CA . LYS A 1 106 ? -5.244 -1.769 14.682 1.00 95.50 106 LYS A CA 1
ATOM 803 C C . LYS A 1 106 ? -5.921 -2.930 13.946 1.00 95.50 106 LYS A C 1
ATOM 805 O O . LYS A 1 106 ? -6.609 -3.725 14.573 1.00 95.50 106 LYS A O 1
ATOM 810 N N . LEU A 1 107 ? -5.735 -3.020 12.631 1.00 95.25 107 LEU A N 1
ATOM 811 C CA . LEU A 1 107 ? -6.321 -4.066 11.788 1.00 95.25 107 LEU A CA 1
ATOM 812 C C . LEU A 1 107 ? -5.483 -5.355 11.745 1.00 95.25 107 LEU A C 1
ATOM 814 O O . LEU A 1 107 ? -5.849 -6.284 11.032 1.00 95.25 107 LEU A O 1
ATOM 818 N N . HIS A 1 108 ? -4.376 -5.422 12.492 1.00 95.31 108 HIS A N 1
ATOM 819 C 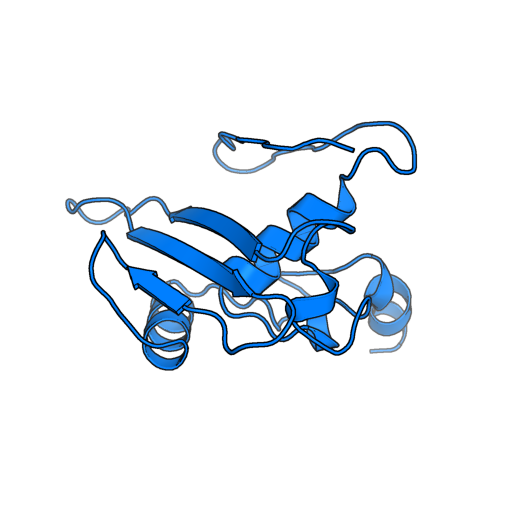CA . HIS A 1 108 ? -3.429 -6.542 12.484 1.00 95.31 108 HIS A CA 1
ATOM 820 C C . HIS A 1 108 ? -2.842 -6.867 11.099 1.00 95.31 108 HIS A C 1
ATOM 822 O O . HIS A 1 108 ? -2.505 -8.015 10.814 1.00 95.31 108 HIS A O 1
ATOM 828 N N . ILE A 1 109 ? -2.679 -5.847 10.255 1.00 96.19 109 ILE A N 1
ATOM 829 C CA . ILE A 1 109 ? -2.065 -5.958 8.930 1.00 96.19 109 ILE A CA 1
ATOM 830 C C . ILE A 1 109 ? -0.582 -5.599 9.049 1.00 96.19 109 ILE A C 1
ATOM 832 O O . ILE A 1 109 ? -0.237 -4.457 9.350 1.00 96.19 109 ILE A O 1
ATOM 836 N N . GLN A 1 110 ? 0.301 -6.568 8.805 1.00 94.69 110 GLN A N 1
ATOM 837 C CA . GLN A 1 110 ? 1.751 -6.417 8.958 1.00 94.69 110 GLN A CA 1
ATOM 838 C C . GLN A 1 110 ? 2.460 -6.648 7.625 1.00 94.69 110 GLN A C 1
ATOM 840 O O . GLN A 1 110 ? 2.927 -7.745 7.326 1.00 94.69 110 GLN A O 1
ATOM 845 N N . VAL A 1 111 ? 2.547 -5.605 6.801 1.00 93.62 111 VAL A N 1
ATOM 846 C CA . VAL A 1 111 ? 3.210 -5.705 5.490 1.00 93.62 111 VAL A CA 1
ATOM 847 C C . VAL A 1 111 ? 4.728 -5.870 5.581 1.00 93.62 111 VAL A C 1
ATOM 849 O O . VAL A 1 111 ? 5.343 -6.232 4.592 1.00 93.62 111 VAL A O 1
ATOM 852 N N . ASP A 1 112 ? 5.338 -5.611 6.734 1.00 89.88 112 ASP A N 1
ATOM 853 C CA . ASP A 1 112 ? 6.757 -5.828 7.031 1.00 89.88 112 ASP A CA 1
ATOM 854 C C . ASP A 1 112 ? 7.063 -7.226 7.599 1.00 89.88 112 ASP A C 1
ATOM 856 O O . ASP A 1 112 ? 8.229 -7.609 7.700 1.00 89.88 112 ASP A O 1
ATOM 860 N N . ASN A 1 113 ? 6.035 -8.010 7.930 1.00 91.06 113 ASN A N 1
ATOM 861 C CA . ASN A 1 113 ? 6.171 -9.390 8.379 1.00 91.06 113 ASN A CA 1
ATOM 862 C C . ASN A 1 113 ? 6.169 -10.340 7.172 1.00 91.06 113 ASN A C 1
ATOM 864 O O . ASN A 1 113 ? 5.141 -10.497 6.511 1.00 91.06 113 ASN A O 1
ATOM 868 N N . LEU A 1 114 ? 7.285 -11.035 6.924 1.00 87.44 114 LEU A N 1
ATOM 869 C CA . LEU A 1 114 ? 7.426 -11.954 5.784 1.00 87.44 114 LEU A CA 1
ATOM 870 C C . LEU A 1 114 ? 6.408 -13.103 5.775 1.00 87.44 114 LEU A C 1
ATOM 872 O O . LEU A 1 114 ? 6.090 -13.625 4.711 1.00 87.44 114 LEU A O 1
ATOM 876 N N . CYS A 1 115 ? 5.857 -13.474 6.932 1.00 88.38 115 CYS A N 1
ATOM 877 C CA . CYS A 1 115 ? 4.817 -14.497 7.020 1.00 88.38 115 CYS A CA 1
ATOM 878 C C . CYS A 1 115 ? 3.439 -13.995 6.552 1.00 88.38 115 CYS A C 1
ATOM 880 O O . CYS A 1 115 ? 2.585 -14.809 6.211 1.00 88.38 115 CYS A O 1
ATOM 882 N N . GLN A 1 116 ? 3.204 -12.677 6.546 1.00 92.06 116 GLN A N 1
ATOM 883 C CA . GLN A 1 116 ? 1.966 -12.064 6.039 1.00 92.06 116 GLN A CA 1
ATOM 884 C C . GLN A 1 116 ? 2.144 -11.441 4.651 1.00 92.06 116 GLN A C 1
ATOM 886 O O . GLN A 1 116 ? 1.203 -11.410 3.858 1.00 92.06 116 GLN A O 1
ATOM 891 N N . PHE A 1 117 ? 3.346 -10.955 4.345 1.00 93.00 117 PHE A N 1
ATOM 892 C CA . PHE A 1 117 ? 3.688 -10.350 3.070 1.00 93.00 117 PHE A CA 1
ATOM 893 C C . PHE A 1 117 ? 5.062 -10.838 2.612 1.00 93.00 117 PHE A C 1
ATOM 895 O O . PHE A 1 117 ? 6.096 -10.370 3.083 1.00 93.00 117 PHE A O 1
ATOM 902 N N . LEU A 1 118 ? 5.068 -11.765 1.655 1.00 91.00 118 LEU A N 1
ATOM 903 C CA . LEU A 1 118 ? 6.286 -12.317 1.069 1.00 91.00 118 LEU A CA 1
ATOM 904 C C . LEU A 1 118 ? 6.461 -11.795 -0.366 1.00 91.00 118 LEU A C 1
ATOM 906 O O . LEU A 1 118 ? 5.863 -12.343 -1.298 1.00 91.00 118 LEU A O 1
ATOM 910 N N . PRO A 1 119 ? 7.243 -10.724 -0.583 1.00 88.19 119 PRO A N 1
ATOM 911 C CA . PRO A 1 119 ? 7.515 -10.238 -1.925 1.00 88.19 119 PRO A CA 1
ATOM 912 C C . PRO A 1 119 ? 8.490 -11.169 -2.645 1.00 88.19 119 PRO A C 1
ATOM 914 O O . PRO A 1 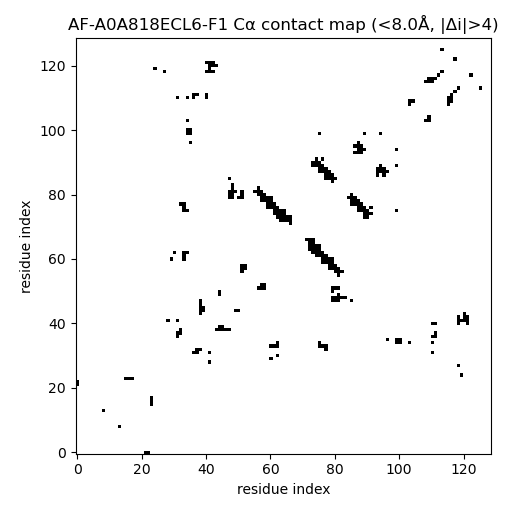119 ? 9.369 -11.778 -2.038 1.00 88.19 119 PRO A O 1
ATOM 917 N N . GLN A 1 120 ? 8.356 -11.228 -3.971 1.00 85.62 120 GLN A N 1
ATOM 918 C CA . GLN A 1 120 ? 9.142 -12.101 -4.848 1.00 85.62 120 GLN A CA 1
ATOM 919 C C . GLN A 1 120 ? 10.660 -11.994 -4.608 1.00 85.62 120 GLN A C 1
ATOM 921 O O . GLN A 1 120 ? 11.337 -13.017 -4.553 1.00 85.62 120 GLN A O 1
ATOM 926 N N . GLU A 1 121 ? 11.179 -10.779 -4.408 1.00 84.00 121 GLU A N 1
ATOM 927 C CA . GLU A 1 121 ? 12.614 -10.521 -4.197 1.00 84.00 121 GLU A CA 1
ATOM 928 C C . GLU A 1 121 ? 13.136 -11.047 -2.847 1.00 84.00 121 GLU A C 1
ATOM 930 O O . GLU A 1 121 ? 14.335 -11.238 -2.676 1.00 84.00 121 GLU A O 1
ATOM 935 N N . LYS A 1 122 ? 12.246 -11.295 -1.878 1.00 78.75 122 LYS A N 1
ATOM 936 C CA . LYS A 1 122 ? 12.595 -11.709 -0.509 1.00 78.75 122 LYS A CA 1
ATOM 937 C C . LYS A 1 122 ? 12.406 -13.200 -0.248 1.00 78.75 122 LYS A C 1
ATOM 939 O O . LYS A 1 122 ? 12.732 -13.674 0.836 1.00 78.75 122 LYS A O 1
ATOM 944 N N . VAL A 1 123 ? 11.943 -13.959 -1.242 1.00 80.62 123 VAL A N 1
ATOM 945 C CA . VAL A 1 123 ? 11.724 -15.410 -1.112 1.00 80.62 123 VAL A CA 1
ATOM 946 C C . VAL A 1 123 ? 13.016 -16.148 -0.742 1.00 80.62 123 VAL A C 1
ATOM 948 O O . VAL A 1 123 ? 12.984 -17.038 0.099 1.00 80.62 123 VAL A O 1
ATOM 951 N N . ALA A 1 124 ? 14.158 -15.752 -1.313 1.00 77.00 124 ALA A N 1
ATOM 952 C CA . ALA A 1 124 ? 15.451 -16.377 -1.019 1.00 77.00 124 ALA A CA 1
ATOM 953 C C . ALA A 1 124 ? 16.003 -16.025 0.377 1.00 77.00 124 ALA A C 1
ATOM 955 O O . ALA A 1 124 ? 16.794 -16.775 0.939 1.00 77.00 124 ALA A O 1
ATOM 956 N N . GLU A 1 125 ? 15.600 -14.888 0.950 1.00 72.00 125 GLU A N 1
ATOM 957 C CA . GLU A 1 125 ? 15.999 -14.503 2.310 1.00 72.00 125 GLU A CA 1
ATOM 958 C C . GLU A 1 125 ? 15.215 -15.297 3.362 1.00 72.00 125 GLU A C 1
ATOM 960 O O . GLU A 1 125 ? 15.753 -15.611 4.419 1.00 72.00 125 GLU A O 1
ATOM 965 N N . PHE A 1 126 ? 13.975 -15.684 3.048 1.00 69.12 126 PHE A N 1
ATOM 966 C CA . PHE A 1 126 ? 13.118 -16.462 3.943 1.00 69.12 126 PHE A CA 1
ATOM 967 C C . PHE A 1 126 ? 13.669 -17.864 4.243 1.00 69.12 126 PHE A C 1
ATOM 969 O O . PHE A 1 126 ? 13.468 -18.383 5.334 1.00 69.12 126 PHE A O 1
ATOM 976 N N . THR A 1 127 ? 14.396 -18.478 3.308 1.00 72.62 127 THR A N 1
ATOM 977 C CA . THR A 1 127 ? 15.002 -19.805 3.517 1.00 72.62 127 THR A CA 1
ATOM 978 C C . THR A 1 127 ? 16.258 -19.778 4.389 1.00 72.62 127 THR A C 1
ATOM 980 O O . THR A 1 127 ? 16.758 -20.840 4.742 1.00 72.62 127 THR A O 1
ATOM 983 N N . ASN A 1 128 ? 16.781 -18.589 4.705 1.00 66.88 128 ASN A N 1
ATOM 984 C CA . ASN A 1 128 ? 17.986 -18.397 5.516 1.00 66.88 128 ASN A CA 1
ATOM 985 C C . ASN A 1 128 ? 17.675 -17.888 6.942 1.00 66.88 128 ASN A C 1
ATOM 987 O O . ASN A 1 128 ? 18.598 -17.440 7.624 1.00 66.88 128 ASN A O 1
ATOM 991 N N . MET A 1 129 ? 16.401 -17.907 7.364 1.00 58.12 129 MET A N 1
ATOM 992 C CA . MET A 1 129 ? 15.958 -17.561 8.727 1.00 58.12 129 MET A CA 1
ATOM 993 C C . MET A 1 129 ? 15.924 -18.761 9.668 1.00 58.12 129 MET A C 1
ATOM 995 O O . MET A 1 129 ? 15.653 -19.885 9.191 1.00 58.12 129 MET A O 1
#